Protein AF-A0A957RNR3-F1 (afdb_monomer)

Sequence (131 aa):
MFLQVQPEEAKQCLAAAAPLAALLPDHILGVGAFVRMHLAHQAGDHAAATRHADDALVAFGRAGFALGTVAVQREIARWTMRRGDSRAAAVRFHAIFEGWRRDQLYLSRDIIMSLVVAAENSYLQDAIEQA

Nearest PDB structures (foldseek):
  3gw4-assembly1_A  TM=7.278E-01  e=3.252E-02  Deinococcus radiodurans R1 = ATCC 13939 = DSM 20539
  4jhr-assembly1_B  TM=7.333E-01  e=5.474E-01  Mus musculus
  4jhr-assembly1_A  TM=6.792E-01  e=6.115E-01  Mus musculus
  4wne-assembly1_A  TM=7.027E-01  e=1.256E+00  Homo sapiens
  3sf4-assembly2_B  TM=6.142E-01  e=1.188E+00  Homo sapiens

pLDDT: mean 77.9, std 16.77, range [31.53, 97.88]

Structure (mmCIF, N/CA/C/O backbone):
data_AF-A0A957RNR3-F1
#
_entry.id   AF-A0A957RNR3-F1
#
loop_
_atom_site.group_PDB
_atom_site.id
_atom_site.type_symbol
_atom_site.label_atom_id
_atom_site.label_alt_id
_atom_site.label_comp_id
_atom_site.label_asym_id
_atom_site.label_entity_id
_atom_site.label_seq_id
_atom_site.pdbx_PDB_ins_code
_atom_site.Cartn_x
_atom_site.Cartn_y
_atom_site.Cartn_z
_atom_site.occupancy
_atom_site.B_iso_or_equiv
_atom_site.auth_seq_id
_atom_site.auth_comp_id
_atom_site.auth_asym_id
_atom_site.auth_atom_id
_atom_site.pdbx_PDB_model_num
ATOM 1 N N . MET A 1 1 ? -14.935 9.852 -5.238 1.00 31.53 1 MET A N 1
ATOM 2 C CA . MET A 1 1 ? -15.029 10.182 -3.806 1.00 31.53 1 MET A CA 1
ATOM 3 C C . MET A 1 1 ? -13.849 9.505 -3.121 1.00 31.53 1 MET A C 1
ATOM 5 O O . MET A 1 1 ? -13.848 8.289 -3.017 1.00 31.53 1 MET A O 1
ATOM 9 N N . PHE A 1 2 ? -12.761 10.233 -2.852 1.00 43.00 2 PHE A N 1
ATOM 10 C CA . PHE A 1 2 ? -11.614 9.666 -2.130 1.00 43.00 2 PHE A CA 1
ATOM 11 C C . PHE A 1 2 ? -11.916 9.805 -0.643 1.00 43.00 2 PHE A C 1
ATOM 13 O O . PHE A 1 2 ? -12.277 10.9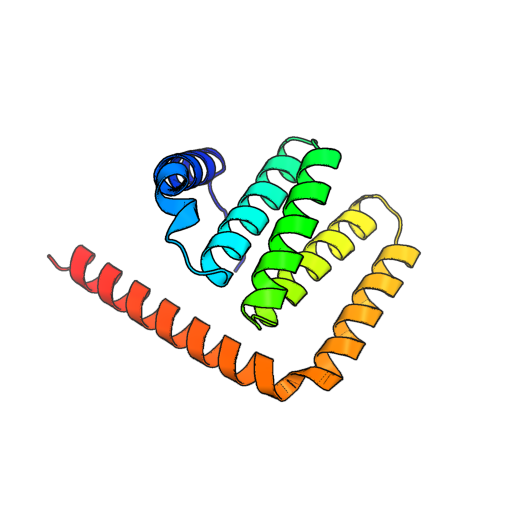00 -0.220 1.00 43.00 2 PHE A O 1
ATOM 20 N N . LEU A 1 3 ? -11.808 8.712 0.114 1.00 44.56 3 LEU A N 1
ATOM 21 C CA . LEU A 1 3 ? -11.877 8.737 1.572 1.00 44.56 3 LEU A CA 1
ATOM 22 C C . LEU A 1 3 ? -10.900 9.809 2.077 1.00 44.56 3 LEU A C 1
ATOM 24 O O . LEU A 1 3 ? -9.686 9.651 1.944 1.00 44.56 3 LEU A O 1
ATOM 28 N N . GLN A 1 4 ? -11.420 10.913 2.617 1.00 51.22 4 GLN A N 1
ATOM 29 C CA . GLN A 1 4 ? -10.636 11.766 3.503 1.00 51.22 4 GLN A CA 1
ATOM 30 C C . GLN A 1 4 ? -10.436 10.965 4.783 1.00 51.22 4 GLN A C 1
ATOM 32 O O . GLN A 1 4 ? -11.218 11.066 5.720 1.00 51.22 4 GLN A O 1
ATOM 37 N N . VAL A 1 5 ? -9.439 10.082 4.778 1.00 56.22 5 VAL A N 1
ATOM 38 C CA . VAL A 1 5 ? -9.091 9.331 5.976 1.00 56.22 5 VAL A CA 1
ATOM 39 C C . VAL A 1 5 ? -8.466 10.332 6.940 1.00 56.22 5 VAL A C 1
ATOM 41 O O . VAL A 1 5 ? -7.407 10.890 6.642 1.00 56.22 5 VAL A O 1
ATOM 44 N N . GLN A 1 6 ? -9.131 10.590 8.065 1.00 80.19 6 GLN A N 1
ATOM 45 C CA . GLN A 1 6 ? -8.568 11.416 9.127 1.00 80.19 6 GLN A CA 1
ATOM 46 C C . GLN A 1 6 ? -7.279 10.738 9.620 1.00 80.19 6 GLN A C 1
ATOM 48 O O . GLN A 1 6 ? -7.332 9.581 10.049 1.00 80.19 6 GLN A O 1
ATOM 53 N N . PRO A 1 7 ? -6.104 11.395 9.531 1.00 83.38 7 PRO A N 1
ATOM 54 C CA . PRO A 1 7 ? -4.828 10.725 9.770 1.00 83.38 7 PRO A CA 1
ATOM 55 C C . PRO A 1 7 ? -4.713 10.097 11.160 1.00 83.38 7 PRO A C 1
ATOM 57 O O . PRO A 1 7 ? -4.098 9.044 11.307 1.00 83.38 7 PRO A O 1
ATOM 60 N N . GLU A 1 8 ? -5.311 10.723 12.172 1.00 87.06 8 GLU A N 1
ATOM 61 C CA . GLU A 1 8 ? -5.287 10.220 13.547 1.00 87.06 8 GLU A CA 1
ATOM 62 C C . GLU A 1 8 ? -6.190 9.001 13.743 1.00 87.06 8 GLU A C 1
ATOM 64 O O . GLU A 1 8 ? -5.747 8.006 14.314 1.00 87.06 8 GLU A O 1
ATOM 69 N N . GLU A 1 9 ? -7.403 9.012 13.192 1.00 85.44 9 GLU A N 1
ATOM 70 C CA . GLU A 1 9 ? -8.296 7.846 13.222 1.00 85.44 9 GLU A CA 1
ATOM 71 C C . GLU A 1 9 ? -7.659 6.655 12.497 1.00 85.44 9 GLU A C 1
ATOM 73 O O . GLU A 1 9 ? -7.637 5.540 13.014 1.00 85.44 9 GLU A O 1
ATOM 78 N N . ALA A 1 10 ? -7.031 6.900 11.343 1.00 84.25 10 ALA A N 1
ATOM 79 C CA . ALA A 1 10 ? -6.304 5.875 10.599 1.00 84.25 10 ALA A CA 1
ATOM 80 C C . ALA A 1 10 ? -5.203 5.220 11.442 1.00 84.25 10 ALA A C 1
ATOM 82 O O . ALA A 1 10 ? -5.076 3.995 11.468 1.00 84.25 10 ALA A O 1
ATOM 83 N N . LYS A 1 11 ? -4.398 6.037 12.134 1.00 88.75 11 LYS A N 1
ATOM 84 C CA . LYS A 1 11 ? -3.327 5.557 13.015 1.00 88.75 11 LYS A CA 1
ATOM 85 C C . LYS A 1 11 ? -3.893 4.733 14.166 1.00 88.75 11 LYS A C 1
ATOM 87 O O . LYS A 1 11 ? -3.342 3.675 14.461 1.00 88.75 11 LYS A O 1
ATOM 92 N N . GLN A 1 12 ? -4.987 5.182 14.781 1.00 88.81 12 GLN A N 1
ATOM 93 C CA . GLN A 1 12 ? -5.647 4.465 15.872 1.00 88.81 12 GLN A CA 1
ATOM 94 C C . GLN A 1 12 ? -6.187 3.108 15.412 1.00 88.81 12 GLN A C 1
ATOM 96 O O . GLN A 1 12 ? -5.884 2.094 16.038 1.00 88.81 12 GLN A O 1
ATOM 101 N N . CYS A 1 13 ? -6.902 3.055 14.285 1.00 84.00 13 CYS A N 1
ATOM 102 C CA . CYS A 1 13 ? -7.398 1.801 13.717 1.00 84.00 13 CYS A CA 1
ATOM 103 C C . CYS A 1 13 ? -6.256 0.837 13.368 1.00 84.00 13 CYS A C 1
ATOM 105 O O . CYS A 1 13 ? -6.330 -0.351 13.676 1.00 84.00 13 CYS A O 1
ATOM 107 N N . LEU A 1 14 ? -5.171 1.338 12.768 1.00 89.62 14 LEU A N 1
ATOM 108 C CA . LEU A 1 14 ? -3.993 0.527 12.451 1.00 89.62 14 LEU A CA 1
ATOM 109 C C . LEU A 1 14 ? -3.293 -0.001 13.708 1.00 89.62 14 LEU A C 1
AT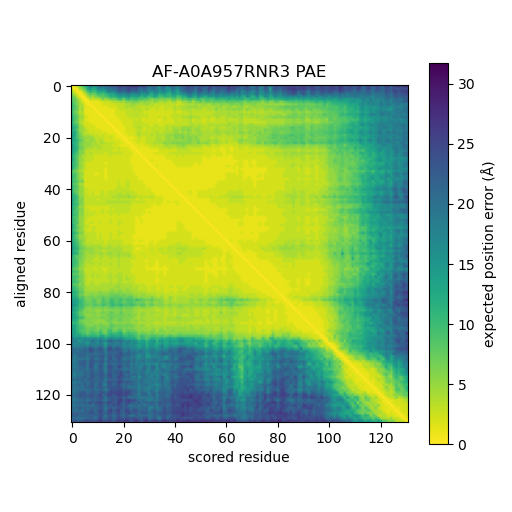OM 111 O O . LEU A 1 14 ? -2.858 -1.152 13.721 1.00 89.62 14 LEU A O 1
ATOM 115 N N . ALA A 1 15 ? -3.192 0.814 14.760 1.00 91.50 15 ALA A N 1
ATOM 116 C CA . ALA A 1 15 ? -2.626 0.399 16.040 1.00 91.50 15 ALA A CA 1
ATOM 117 C C . ALA A 1 15 ? -3.494 -0.674 16.714 1.00 91.50 15 ALA A C 1
ATOM 119 O O . ALA A 1 15 ? -2.965 -1.678 17.185 1.00 91.50 15 ALA A O 1
ATOM 120 N N . ALA A 1 16 ? -4.818 -0.506 16.691 1.00 88.81 16 ALA A N 1
ATOM 121 C CA . ALA A 1 16 ? -5.767 -1.480 17.225 1.00 88.81 16 ALA A CA 1
ATOM 122 C C . ALA A 1 16 ? -5.751 -2.809 16.447 1.00 88.81 16 ALA A C 1
ATOM 124 O O . ALA A 1 16 ? -5.905 -3.872 17.042 1.00 88.81 16 ALA A O 1
ATOM 125 N N . ALA A 1 17 ? -5.524 -2.767 15.131 1.00 85.38 17 ALA A N 1
ATOM 126 C CA . ALA A 1 17 ? -5.440 -3.956 14.285 1.00 85.38 17 ALA A CA 1
ATOM 127 C C . ALA A 1 17 ? -4.076 -4.669 14.349 1.00 85.38 17 ALA A C 1
ATOM 129 O O . ALA A 1 17 ? -3.980 -5.838 13.974 1.00 85.38 17 ALA A O 1
ATOM 130 N N . ALA A 1 18 ? -3.014 -4.003 14.819 1.00 89.88 18 ALA A N 1
ATOM 131 C CA . ALA A 1 18 ? -1.656 -4.551 14.821 1.00 89.88 18 ALA A CA 1
ATOM 132 C C . ALA A 1 18 ? -1.514 -5.910 15.545 1.00 89.88 18 ALA A C 1
ATOM 134 O O . ALA A 1 18 ? -0.871 -6.795 14.976 1.00 89.88 18 ALA A O 1
ATOM 135 N N . PRO A 1 19 ? -2.134 -6.146 16.722 1.00 92.94 19 PRO A N 1
ATOM 136 C CA . PRO A 1 19 ? -2.078 -7.448 17.394 1.00 92.94 19 PRO A CA 1
ATOM 137 C C . PRO A 1 19 ? -2.745 -8.575 16.598 1.00 92.94 19 PRO A C 1
ATOM 139 O O . PRO A 1 19 ? -2.399 -9.741 16.766 1.00 92.94 19 PRO A O 1
ATOM 142 N N . LEU A 1 20 ? -3.696 -8.234 15.726 1.00 90.19 20 LEU A N 1
ATOM 143 C CA . LEU A 1 20 ? -4.461 -9.189 14.929 1.00 90.19 20 LEU A CA 1
ATOM 144 C C . LEU A 1 20 ? -3.801 -9.493 13.582 1.00 90.19 20 LEU A C 1
ATOM 146 O O . LEU A 1 20 ? -4.279 -10.371 12.874 1.00 90.19 20 LEU A O 1
ATOM 150 N N . ALA A 1 21 ? -2.706 -8.816 13.219 1.00 86.44 21 ALA A N 1
ATOM 151 C CA . ALA A 1 21 ? -2.126 -8.876 11.876 1.00 86.44 21 ALA A CA 1
ATOM 152 C C . ALA A 1 21 ? -1.834 -10.306 11.385 1.00 86.44 21 ALA A C 1
ATOM 154 O O . ALA A 1 21 ? -2.067 -10.608 10.221 1.00 86.44 21 ALA A O 1
ATOM 155 N N . ALA A 1 22 ? -1.393 -11.208 12.264 1.00 88.81 22 ALA A N 1
ATOM 156 C CA . ALA A 1 22 ? -1.120 -12.602 11.898 1.00 88.81 22 ALA A CA 1
ATOM 157 C C . ALA A 1 22 ? -2.379 -13.411 11.522 1.00 88.81 22 ALA A C 1
ATOM 159 O O . ALA A 1 22 ? -2.267 -14.464 10.902 1.00 88.81 22 ALA A O 1
ATOM 160 N N . LEU A 1 23 ? -3.561 -12.936 11.918 1.00 89.56 23 LEU A N 1
ATOM 161 C CA . LEU A 1 23 ? -4.853 -13.579 11.678 1.00 89.56 23 LEU A CA 1
ATOM 162 C C . LEU A 1 23 ? -5.615 -12.942 10.511 1.00 89.56 23 LEU A C 1
ATOM 164 O O . LEU A 1 23 ? -6.643 -13.468 10.087 1.00 89.56 23 LEU A O 1
ATOM 168 N N . LEU A 1 24 ? -5.149 -11.795 10.012 1.00 86.38 24 LEU A N 1
ATOM 169 C CA . LEU A 1 24 ? -5.845 -11.058 8.968 1.00 86.38 24 LEU A CA 1
ATOM 170 C C . LEU A 1 24 ? -5.540 -11.647 7.584 1.00 86.38 24 LEU A C 1
ATOM 172 O O . LEU A 1 24 ? -4.386 -11.953 7.284 1.00 86.38 24 LEU A O 1
ATOM 176 N N . PRO A 1 25 ? -6.548 -11.748 6.700 1.00 90.75 25 PRO A N 1
ATOM 177 C CA . PRO A 1 25 ? -6.325 -12.099 5.305 1.00 90.75 25 PRO A CA 1
ATOM 178 C C . PRO A 1 25 ? -5.394 -11.108 4.590 1.00 90.75 25 PRO A C 1
ATOM 180 O O . PRO A 1 25 ? -5.424 -9.905 4.864 1.00 90.75 25 PRO A O 1
ATOM 183 N N . ASP A 1 26 ? -4.655 -11.589 3.586 1.00 90.31 26 ASP A N 1
ATOM 184 C CA . ASP A 1 26 ? -3.690 -10.786 2.818 1.00 90.31 26 ASP A CA 1
ATOM 185 C C . ASP A 1 26 ? -4.295 -9.507 2.208 1.00 90.31 26 ASP A C 1
ATOM 187 O O . ASP A 1 26 ? -3.645 -8.465 2.180 1.00 90.31 26 ASP A O 1
ATOM 191 N N . HIS A 1 27 ? -5.559 -9.525 1.770 1.00 84.19 27 HIS A N 1
ATOM 192 C CA . HIS A 1 27 ? -6.202 -8.317 1.239 1.00 84.19 27 HIS A CA 1
ATOM 193 C C . HIS A 1 27 ? -6.405 -7.239 2.319 1.00 84.19 27 HIS A C 1
ATOM 195 O O . HIS A 1 27 ? -6.219 -6.058 2.037 1.00 84.19 27 HIS A O 1
ATOM 201 N N . ILE A 1 28 ? -6.713 -7.620 3.565 1.00 87.62 28 ILE A N 1
ATOM 202 C CA . ILE A 1 28 ? -6.838 -6.676 4.687 1.00 87.62 28 ILE A CA 1
ATOM 203 C C . ILE A 1 28 ? -5.461 -6.146 5.093 1.00 87.62 28 ILE A C 1
ATOM 205 O O . ILE A 1 28 ? -5.299 -4.943 5.308 1.00 87.62 28 ILE A O 1
ATOM 209 N N . LEU A 1 29 ? -4.446 -7.016 5.133 1.00 90.56 29 LEU A N 1
ATOM 210 C CA . LEU A 1 29 ? -3.059 -6.602 5.366 1.00 90.56 29 LEU A CA 1
ATOM 211 C C . LEU A 1 29 ? -2.583 -5.603 4.306 1.00 90.56 29 LEU A C 1
ATOM 213 O O . LEU A 1 29 ? -1.982 -4.582 4.649 1.00 90.56 29 LEU A O 1
ATOM 217 N N . GLY A 1 30 ? -2.923 -5.850 3.039 1.00 92.88 30 GLY A N 1
ATOM 218 C CA . GLY A 1 30 ? -2.637 -4.948 1.929 1.00 92.88 30 GLY A CA 1
ATOM 219 C C . GLY A 1 30 ? -3.330 -3.594 2.069 1.00 92.88 30 GLY A C 1
ATOM 220 O O . GLY A 1 30 ? -2.689 -2.563 1.869 1.00 92.88 30 GLY A O 1
ATOM 221 N N . VAL A 1 31 ? -4.600 -3.558 2.496 1.00 91.06 31 VAL A N 1
ATOM 222 C CA . VAL A 1 31 ? -5.301 -2.295 2.798 1.00 91.06 31 VAL A CA 1
ATOM 223 C C . VAL A 1 31 ? -4.591 -1.538 3.922 1.00 91.06 31 VAL A C 1
ATOM 225 O O . VAL A 1 31 ? -4.334 -0.342 3.788 1.00 91.06 31 VAL A O 1
ATOM 228 N N . GLY A 1 32 ? -4.201 -2.218 5.002 1.00 92.25 32 GLY A N 1
ATOM 229 C CA . GLY A 1 32 ? -3.470 -1.589 6.103 1.00 92.25 32 GLY A CA 1
ATOM 230 C C . GLY A 1 32 ? -2.114 -1.014 5.674 1.00 92.25 32 GLY A C 1
ATOM 231 O O . GLY A 1 32 ? -1.735 0.082 6.095 1.00 92.25 32 GLY A O 1
ATOM 232 N N . ALA A 1 33 ? -1.383 -1.719 4.810 1.00 95.38 33 ALA A N 1
ATOM 233 C CA . ALA A 1 33 ? -0.144 -1.224 4.214 1.00 95.38 33 ALA A CA 1
ATOM 234 C C . ALA A 1 33 ? -0.393 -0.025 3.280 1.00 95.38 33 ALA A C 1
ATOM 236 O O . ALA A 1 33 ? 0.309 0.979 3.377 1.00 95.38 33 ALA A O 1
ATOM 237 N N . PHE A 1 34 ? -1.449 -0.054 2.462 1.00 94.12 34 PHE A N 1
ATOM 238 C CA . PHE A 1 34 ? -1.844 1.066 1.602 1.00 94.12 34 PHE A CA 1
ATOM 239 C C . PHE A 1 34 ? -2.206 2.332 2.401 1.00 94.12 34 PHE A C 1
ATOM 241 O O . PHE A 1 34 ? -1.813 3.441 2.030 1.00 94.12 34 PHE A O 1
ATOM 248 N N . VAL A 1 35 ? -2.892 2.190 3.540 1.00 92.94 35 VAL A N 1
ATOM 249 C CA . VAL A 1 35 ? -3.175 3.320 4.441 1.00 92.94 35 VAL A CA 1
ATOM 250 C C . VAL A 1 35 ? -1.882 3.860 5.060 1.00 92.94 35 VAL A C 1
ATOM 252 O O . VAL A 1 35 ? -1.650 5.070 5.028 1.00 92.94 35 VAL A O 1
ATOM 255 N N . ARG A 1 36 ? -0.989 2.988 5.555 1.00 94.69 36 ARG A N 1
ATOM 256 C CA . ARG A 1 36 ? 0.331 3.398 6.078 1.00 94.69 36 ARG A CA 1
ATOM 257 C C . ARG A 1 36 ? 1.178 4.116 5.032 1.00 94.69 36 ARG A C 1
ATOM 259 O O . ARG A 1 36 ? 1.810 5.121 5.347 1.00 94.69 36 ARG A O 1
ATOM 266 N N . MET A 1 37 ? 1.139 3.650 3.787 1.00 95.19 37 MET A N 1
ATOM 267 C CA . MET A 1 37 ? 1.767 4.302 2.641 1.00 95.19 37 MET A CA 1
ATOM 268 C C . MET A 1 37 ? 1.275 5.752 2.494 1.00 95.19 37 MET A C 1
ATOM 270 O O . MET A 1 37 ? 2.091 6.662 2.333 1.00 95.19 37 MET A O 1
ATOM 274 N N . HIS A 1 38 ? -0.038 5.989 2.572 1.00 91.25 38 HIS A N 1
ATOM 275 C CA . HIS A 1 38 ? -0.599 7.335 2.440 1.00 91.25 38 HIS A CA 1
ATOM 276 C C . HIS A 1 38 ? -0.227 8.244 3.619 1.00 91.25 38 HIS A C 1
ATOM 278 O O . HIS A 1 38 ? 0.192 9.379 3.399 1.00 91.25 38 HIS A O 1
ATOM 284 N N . LEU A 1 39 ? -0.309 7.735 4.853 1.00 92.00 39 LEU A N 1
ATOM 285 C CA . LEU A 1 39 ? 0.075 8.474 6.062 1.00 92.00 39 LEU A CA 1
ATOM 286 C C . LEU A 1 39 ? 1.553 8.881 6.035 1.00 92.00 39 LEU A C 1
ATOM 288 O O . LEU A 1 39 ? 1.882 10.035 6.300 1.00 92.00 39 LEU A O 1
ATOM 292 N N . ALA A 1 40 ? 2.440 7.956 5.660 1.00 94.19 40 ALA A N 1
ATOM 293 C CA . ALA A 1 40 ? 3.866 8.234 5.523 1.00 94.19 40 ALA A CA 1
ATOM 294 C C . ALA A 1 40 ? 4.134 9.300 4.451 1.00 94.19 40 ALA A C 1
ATOM 296 O O . ALA A 1 40 ? 4.911 10.227 4.670 1.00 94.19 40 ALA A O 1
ATOM 297 N N . HIS A 1 41 ? 3.442 9.221 3.310 1.00 91.19 41 HIS A N 1
ATOM 298 C CA . HIS A 1 41 ? 3.567 10.225 2.257 1.00 91.19 41 HIS A CA 1
ATOM 299 C C . HIS A 1 41 ? 3.088 11.611 2.705 1.00 91.19 41 HIS A C 1
ATOM 301 O O . HIS A 1 41 ? 3.767 12.597 2.423 1.00 91.19 41 HIS A O 1
ATOM 307 N N . GLN A 1 42 ? 1.957 11.692 3.413 1.00 89.81 42 GLN A N 1
ATOM 308 C CA . GLN A 1 42 ? 1.442 12.943 3.983 1.00 89.81 42 GLN A CA 1
ATOM 309 C C . GLN A 1 42 ? 2.401 13.546 5.016 1.00 89.81 42 GLN A C 1
ATOM 311 O O . GLN A 1 42 ? 2.558 14.762 5.062 1.00 89.81 42 GLN A O 1
ATOM 316 N N . ALA A 1 43 ? 3.079 12.704 5.797 1.00 91.06 43 ALA A N 1
ATOM 317 C CA . ALA A 1 43 ? 4.114 13.123 6.739 1.00 91.06 43 ALA A CA 1
ATOM 318 C C . ALA A 1 43 ? 5.444 13.519 6.063 1.00 91.06 43 ALA A C 1
ATOM 320 O O . ALA A 1 43 ? 6.373 13.943 6.745 1.00 91.06 43 ALA A O 1
ATOM 321 N N . GLY A 1 44 ? 5.567 13.367 4.739 1.00 92.56 44 GLY A N 1
ATOM 322 C CA . GLY A 1 44 ? 6.801 13.635 3.996 1.00 92.56 44 GLY A CA 1
ATOM 323 C C . GLY A 1 44 ? 7.845 12.512 4.059 1.00 92.56 44 GLY A C 1
ATOM 324 O O . GLY A 1 44 ? 8.882 12.616 3.405 1.00 92.56 44 GLY A O 1
ATOM 325 N N . ASP A 1 45 ? 7.576 11.406 4.762 1.00 95.62 45 ASP A N 1
ATOM 326 C CA . ASP A 1 45 ? 8.467 10.242 4.806 1.00 95.62 45 ASP A CA 1
ATOM 327 C C . ASP A 1 45 ? 8.288 9.373 3.553 1.00 95.62 45 ASP A C 1
ATOM 329 O O . ASP A 1 45 ? 7.528 8.403 3.484 1.00 95.62 45 ASP A O 1
ATOM 333 N N . HIS A 1 46 ? 9.018 9.752 2.512 1.00 91.44 46 HIS A N 1
ATOM 334 C CA . HIS A 1 46 ? 8.993 9.078 1.222 1.00 91.44 46 HIS A CA 1
ATOM 335 C C . HIS A 1 46 ? 9.602 7.672 1.243 1.00 91.44 46 HIS A C 1
ATOM 337 O O . HIS A 1 46 ? 9.204 6.829 0.433 1.00 91.44 46 HIS A O 1
ATOM 343 N N . ALA A 1 47 ? 10.538 7.404 2.156 1.00 95.56 47 ALA A N 1
ATOM 344 C CA . ALA A 1 47 ? 11.145 6.088 2.296 1.00 95.56 47 ALA A CA 1
ATOM 345 C C . ALA A 1 47 ? 10.149 5.110 2.929 1.00 95.56 47 ALA A C 1
ATOM 347 O O . ALA A 1 47 ? 9.946 4.017 2.401 1.00 95.56 47 ALA A O 1
ATOM 348 N N . ALA A 1 48 ? 9.467 5.520 4.004 1.00 95.94 48 ALA A N 1
ATOM 349 C CA . ALA A 1 48 ? 8.396 4.728 4.601 1.00 95.94 48 ALA A CA 1
ATOM 350 C C . ALA A 1 48 ? 7.222 4.534 3.640 1.00 95.94 48 ALA A C 1
ATOM 352 O O . ALA A 1 48 ? 6.734 3.415 3.507 1.00 95.94 48 ALA A O 1
ATOM 353 N N . ALA A 1 49 ? 6.819 5.580 2.913 1.00 95.38 49 ALA A N 1
ATOM 354 C CA . ALA A 1 49 ? 5.756 5.466 1.919 1.00 95.38 49 ALA A CA 1
ATOM 355 C C . ALA A 1 49 ? 6.081 4.414 0.847 1.00 95.38 49 ALA A C 1
ATOM 357 O O . ALA A 1 49 ? 5.207 3.639 0.474 1.00 95.38 49 ALA A O 1
ATOM 358 N N . THR A 1 50 ? 7.337 4.353 0.392 1.00 95.12 50 THR A N 1
ATOM 359 C CA . THR A 1 50 ? 7.782 3.357 -0.596 1.00 95.12 50 THR A CA 1
ATOM 360 C C . THR A 1 50 ? 7.756 1.944 -0.018 1.00 95.12 50 THR A C 1
ATOM 362 O O . THR A 1 50 ? 7.158 1.065 -0.626 1.00 95.12 50 THR A O 1
ATOM 365 N N . ARG A 1 51 ? 8.300 1.732 1.190 1.00 97.88 51 ARG A N 1
ATOM 366 C CA . ARG A 1 51 ? 8.256 0.414 1.853 1.00 97.88 51 ARG A CA 1
ATOM 367 C C . ARG A 1 51 ? 6.826 -0.095 2.017 1.00 97.88 51 ARG A C 1
ATOM 369 O O . ARG A 1 51 ? 6.525 -1.225 1.664 1.00 97.88 51 ARG A O 1
ATOM 376 N N . HIS A 1 52 ? 5.927 0.762 2.494 1.00 97.50 52 HIS A N 1
ATOM 377 C CA . HIS A 1 52 ? 4.526 0.394 2.677 1.00 97.50 52 HIS A CA 1
ATOM 378 C C . HIS A 1 52 ? 3.784 0.167 1.356 1.00 97.50 52 HIS A C 1
ATOM 380 O O . HIS A 1 52 ? 2.845 -0.624 1.315 1.00 97.50 52 HIS A O 1
ATOM 386 N N . ALA A 1 53 ? 4.197 0.834 0.276 1.00 96.38 53 ALA A N 1
ATOM 387 C CA . ALA A 1 53 ? 3.685 0.542 -1.054 1.00 96.38 53 ALA A CA 1
ATOM 388 C C . ALA A 1 53 ? 4.101 -0.865 -1.510 1.00 96.38 53 ALA A C 1
ATOM 390 O O . ALA A 1 53 ? 3.256 -1.614 -1.998 1.00 96.38 53 ALA A O 1
ATOM 391 N N . ASP A 1 54 ? 5.364 -1.243 -1.302 1.00 97.69 54 ASP A N 1
ATOM 392 C CA . ASP A 1 54 ? 5.864 -2.582 -1.626 1.00 97.69 54 ASP A CA 1
ATOM 393 C C . ASP A 1 54 ? 5.155 -3.661 -0.791 1.00 97.69 54 ASP A C 1
ATOM 395 O O . ASP A 1 54 ? 4.677 -4.652 -1.347 1.00 97.69 54 ASP A O 1
ATOM 399 N N . ASP A 1 55 ? 4.984 -3.431 0.516 1.00 97.00 55 ASP A N 1
ATOM 400 C CA . ASP A 1 55 ? 4.225 -4.318 1.409 1.00 97.00 55 ASP A CA 1
ATOM 401 C C . ASP A 1 55 ? 2.784 -4.527 0.904 1.00 97.00 55 ASP A C 1
ATOM 403 O O . ASP A 1 55 ? 2.286 -5.656 0.856 1.00 97.00 55 ASP A O 1
ATOM 407 N N . ALA A 1 56 ? 2.116 -3.444 0.488 1.00 96.06 56 ALA A N 1
ATOM 408 C CA . ALA A 1 56 ? 0.756 -3.499 -0.041 1.00 96.06 56 ALA A CA 1
ATOM 409 C C . ALA A 1 56 ? 0.685 -4.295 -1.351 1.00 96.06 56 ALA A C 1
ATOM 411 O O . ALA A 1 56 ? -0.206 -5.126 -1.514 1.00 96.06 56 ALA A O 1
ATOM 412 N N . LEU A 1 57 ? 1.632 -4.080 -2.270 1.00 94.81 57 LEU A N 1
ATOM 413 C CA . LEU A 1 57 ? 1.701 -4.807 -3.541 1.00 94.81 57 LEU A CA 1
ATOM 414 C C . LEU A 1 57 ? 1.923 -6.305 -3.329 1.00 94.81 57 LEU A C 1
ATOM 416 O O . LEU A 1 57 ? 1.272 -7.113 -3.989 1.00 94.81 57 LEU A O 1
ATOM 420 N N . VAL A 1 58 ? 2.805 -6.685 -2.400 1.00 95.81 58 VAL A N 1
ATOM 421 C CA . VAL A 1 58 ? 3.045 -8.094 -2.060 1.00 95.81 58 VAL A CA 1
ATOM 422 C C . VAL A 1 58 ? 1.775 -8.735 -1.506 1.00 95.81 58 VAL A C 1
ATOM 424 O O . VAL A 1 58 ? 1.380 -9.806 -1.968 1.00 95.81 58 VAL A O 1
ATOM 427 N N . ALA A 1 59 ? 1.116 -8.080 -0.550 1.00 94.75 59 ALA A N 1
ATOM 428 C CA . ALA A 1 59 ? -0.095 -8.600 0.072 1.00 94.75 59 ALA A CA 1
ATOM 429 C C . ALA A 1 59 ? -1.253 -8.719 -0.939 1.00 94.75 59 ALA A C 1
ATOM 431 O O . ALA A 1 59 ? -1.873 -9.775 -1.063 1.00 94.75 59 ALA A O 1
ATOM 432 N N . PHE A 1 60 ? -1.496 -7.686 -1.750 1.00 91.50 60 PHE A N 1
ATOM 433 C CA . PHE A 1 60 ? -2.516 -7.735 -2.801 1.00 91.50 60 PHE A CA 1
ATOM 434 C C . PHE A 1 60 ? -2.206 -8.766 -3.887 1.00 91.50 60 PHE A C 1
ATOM 436 O O . PHE A 1 60 ? -3.122 -9.443 -4.353 1.00 91.50 60 PHE A O 1
ATOM 443 N N . GLY A 1 61 ? -0.932 -8.943 -4.244 1.00 90.25 61 GLY A N 1
ATOM 444 C CA . GLY A 1 61 ? -0.494 -9.990 -5.162 1.00 90.25 61 GLY A CA 1
ATOM 445 C C . GLY A 1 61 ? -0.811 -11.393 -4.641 1.00 90.25 61 GLY A C 1
ATOM 446 O O . GLY A 1 61 ? -1.378 -12.199 -5.376 1.00 90.25 61 GLY A O 1
ATOM 447 N N . ARG A 1 62 ? -0.527 -11.673 -3.361 1.00 91.62 62 ARG A N 1
ATOM 448 C CA . ARG A 1 62 ? -0.869 -12.958 -2.719 1.00 91.62 62 ARG A CA 1
ATOM 449 C C . ARG A 1 62 ? -2.375 -13.193 -2.641 1.00 91.62 62 ARG A C 1
ATOM 451 O O . ARG A 1 62 ? -2.833 -14.306 -2.878 1.00 91.62 62 ARG A O 1
ATOM 458 N N . ALA A 1 63 ? -3.142 -12.139 -2.370 1.00 87.75 63 ALA A N 1
ATOM 459 C CA . ALA A 1 63 ? -4.599 -12.201 -2.321 1.00 87.75 63 ALA A CA 1
ATOM 460 C C . ALA A 1 63 ? -5.267 -12.305 -3.706 1.00 87.75 63 ALA A C 1
ATOM 462 O O . ALA A 1 63 ? -6.473 -12.541 -3.780 1.00 87.75 63 ALA A O 1
ATOM 463 N N . GLY A 1 64 ? -4.524 -12.080 -4.798 1.00 86.94 64 GLY A N 1
ATOM 464 C CA . GLY A 1 64 ? -5.098 -11.922 -6.135 1.00 86.94 64 GLY A CA 1
ATOM 465 C C . GLY A 1 64 ? -6.024 -10.705 -6.252 1.00 86.94 64 GLY A C 1
ATOM 466 O O . GLY A 1 64 ? -6.956 -10.730 -7.051 1.00 86.94 64 GLY A O 1
ATOM 467 N N . PHE A 1 65 ? -5.800 -9.663 -5.441 1.00 83.56 65 PHE A N 1
ATOM 468 C CA . PHE A 1 65 ? -6.640 -8.465 -5.382 1.00 83.56 65 PHE A CA 1
ATOM 469 C C . PHE A 1 65 ? -6.124 -7.395 -6.352 1.00 83.56 65 PHE A C 1
ATOM 471 O O . PHE A 1 65 ? -5.327 -6.517 -6.001 1.00 83.56 65 PHE A O 1
ATOM 478 N N . ALA A 1 66 ? -6.564 -7.489 -7.606 1.00 82.62 66 ALA A N 1
ATOM 479 C CA . ALA A 1 66 ? -6.079 -6.660 -8.704 1.00 82.62 66 ALA A CA 1
ATOM 480 C C . ALA A 1 66 ? -6.413 -5.175 -8.496 1.00 82.62 66 ALA A C 1
ATOM 482 O O . ALA A 1 66 ? -5.576 -4.310 -8.772 1.00 82.62 66 ALA A O 1
ATOM 483 N N . LEU A 1 67 ? -7.598 -4.866 -7.949 1.00 81.31 67 LEU A N 1
ATOM 484 C CA . LEU A 1 67 ? -7.973 -3.481 -7.638 1.00 81.31 67 LEU A CA 1
ATOM 485 C C . LEU A 1 67 ? -7.003 -2.820 -6.650 1.00 81.31 67 LEU A C 1
ATOM 487 O O . LEU A 1 67 ? -6.607 -1.672 -6.866 1.00 81.31 67 LEU A O 1
ATOM 491 N N . GLY A 1 68 ? -6.593 -3.536 -5.600 1.00 84.75 68 GLY A N 1
ATOM 492 C CA . GLY A 1 68 ? -5.638 -3.029 -4.613 1.00 84.75 68 GLY A CA 1
ATOM 493 C C . GLY A 1 68 ? -4.280 -2.707 -5.238 1.00 84.75 68 GLY A C 1
ATOM 494 O O . GLY A 1 68 ? -3.742 -1.613 -5.047 1.00 84.75 68 GLY A O 1
ATOM 495 N N . THR A 1 69 ? -3.761 -3.615 -6.066 1.00 88.25 69 THR A N 1
ATOM 496 C CA . THR A 1 69 ? -2.502 -3.423 -6.803 1.00 88.25 69 THR A CA 1
ATOM 497 C C . THR A 1 69 ? -2.555 -2.189 -7.707 1.00 88.25 69 THR A C 1
ATOM 499 O O . THR A 1 69 ? -1.650 -1.349 -7.680 1.00 88.25 69 THR A O 1
ATOM 502 N N . VAL A 1 70 ? -3.639 -2.030 -8.473 1.00 86.25 70 VAL A N 1
ATOM 503 C CA . VAL A 1 70 ? -3.847 -0.859 -9.338 1.00 86.25 70 VAL A CA 1
ATOM 504 C C . VAL A 1 70 ? -3.935 0.429 -8.515 1.00 86.25 70 VAL A C 1
ATOM 506 O O . VAL A 1 70 ? -3.366 1.447 -8.917 1.00 86.25 70 VAL A O 1
ATOM 509 N N . ALA A 1 71 ? -4.602 0.403 -7.358 1.00 87.38 71 ALA A N 1
ATOM 510 C CA . ALA A 1 71 ? -4.711 1.562 -6.477 1.00 87.38 71 ALA A CA 1
ATOM 511 C C . ALA A 1 71 ? -3.337 2.035 -5.974 1.00 87.38 71 ALA A C 1
ATOM 513 O O . ALA A 1 71 ? -3.038 3.228 -6.067 1.00 87.38 71 ALA A O 1
ATOM 514 N N . VAL A 1 72 ? -2.475 1.114 -5.526 1.00 91.12 72 VAL A N 1
ATOM 515 C CA . VAL A 1 72 ? -1.102 1.432 -5.092 1.00 91.12 72 VAL A CA 1
ATOM 516 C C . VAL A 1 72 ? -0.304 2.064 -6.236 1.00 91.12 72 VAL A C 1
ATOM 518 O O . VAL A 1 72 ? 0.226 3.168 -6.097 1.00 91.12 72 VAL A O 1
ATOM 521 N N . GLN A 1 73 ? -0.262 1.407 -7.400 1.00 90.06 73 GLN A N 1
ATOM 522 C CA . GLN A 1 73 ? 0.511 1.880 -8.554 1.00 90.06 73 GLN A CA 1
ATOM 523 C C . GLN A 1 73 ? 0.040 3.255 -9.045 1.00 90.06 73 GLN A C 1
ATOM 525 O O . GLN A 1 73 ? 0.854 4.119 -9.391 1.00 90.06 73 GLN A O 1
ATOM 530 N N . ARG A 1 74 ? -1.277 3.493 -9.030 1.00 87.31 74 ARG A N 1
ATOM 531 C CA . ARG A 1 74 ? -1.870 4.781 -9.402 1.00 87.31 74 ARG 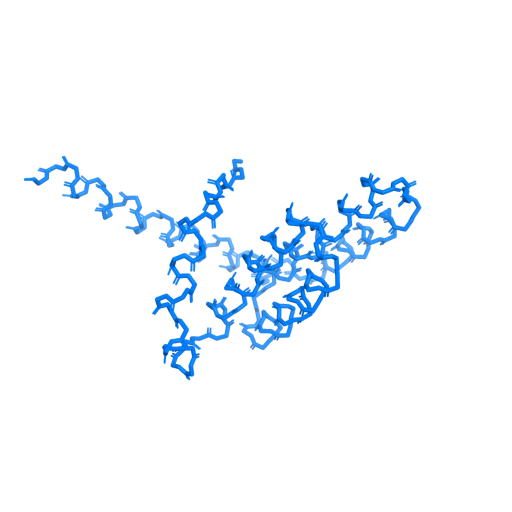A CA 1
ATOM 532 C C . ARG A 1 74 ? -1.411 5.904 -8.478 1.00 87.31 74 ARG A C 1
ATOM 534 O O . ARG A 1 74 ? -1.103 6.992 -8.967 1.00 87.31 74 ARG A O 1
ATOM 541 N N . GLU A 1 75 ? -1.367 5.673 -7.169 1.00 88.38 75 GL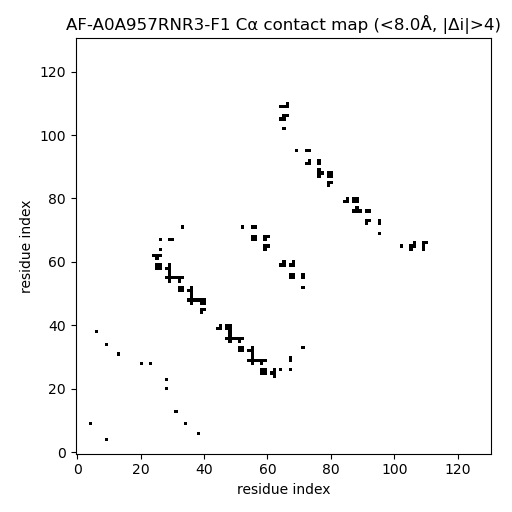U A N 1
ATOM 542 C CA . GLU A 1 75 ? -0.903 6.687 -6.219 1.00 88.38 75 GLU A CA 1
ATOM 543 C C . GLU A 1 75 ? 0.584 7.001 -6.409 1.00 88.38 75 GLU A C 1
ATOM 545 O O . GLU A 1 75 ? 0.945 8.175 -6.501 1.00 88.38 75 GLU A O 1
ATOM 550 N N . ILE A 1 76 ? 1.433 5.990 -6.623 1.00 90.69 76 ILE A N 1
ATOM 551 C CA . ILE A 1 76 ? 2.857 6.204 -6.934 1.00 90.69 76 ILE A CA 1
ATOM 552 C C . ILE A 1 76 ? 3.029 7.048 -8.209 1.00 90.69 76 ILE A C 1
ATOM 554 O O . ILE A 1 76 ? 3.828 7.993 -8.238 1.00 90.69 76 ILE A O 1
ATOM 558 N N . ALA A 1 77 ? 2.275 6.740 -9.268 1.00 84.44 77 ALA A N 1
ATOM 559 C CA . ALA A 1 77 ? 2.298 7.504 -10.514 1.00 84.44 77 ALA A CA 1
ATOM 560 C C . ALA A 1 77 ? 1.865 8.963 -10.292 1.00 84.44 77 ALA A C 1
ATOM 562 O O . ALA A 1 77 ? 2.529 9.889 -10.765 1.00 84.44 77 ALA A O 1
ATOM 563 N N . ARG A 1 78 ? 0.812 9.190 -9.495 1.00 83.69 78 ARG A N 1
ATOM 564 C CA . ARG A 1 78 ? 0.381 10.543 -9.116 1.00 83.69 78 ARG A CA 1
ATOM 565 C C . ARG A 1 78 ? 1.434 11.298 -8.323 1.00 83.69 78 ARG A C 1
ATOM 567 O O . ARG A 1 78 ? 1.631 12.485 -8.563 1.00 83.69 78 ARG A O 1
ATOM 574 N N . TRP A 1 79 ? 2.113 10.652 -7.386 1.00 86.56 79 TRP A N 1
ATOM 575 C CA . TRP A 1 79 ? 3.161 11.303 -6.599 1.00 86.56 79 TRP A CA 1
ATOM 576 C C . TRP A 1 79 ? 4.361 11.677 -7.458 1.00 86.56 79 TRP A C 1
ATOM 578 O O . TRP A 1 79 ? 4.900 12.769 -7.308 1.00 86.56 79 TRP A O 1
ATOM 588 N N . THR A 1 80 ? 4.725 10.807 -8.399 1.00 83.12 80 THR A N 1
ATOM 589 C CA . THR A 1 80 ? 5.786 11.059 -9.383 1.00 83.12 80 THR A CA 1
ATOM 590 C C . THR A 1 80 ? 5.440 12.279 -10.242 1.00 83.12 80 THR A C 1
ATOM 592 O O . THR A 1 80 ? 6.258 13.183 -10.390 1.00 83.12 80 THR A O 1
ATOM 595 N N . MET A 1 81 ? 4.186 12.373 -10.698 1.00 78.94 81 MET A N 1
ATOM 596 C CA . MET A 1 81 ? 3.681 13.542 -11.421 1.00 78.94 81 MET A CA 1
ATOM 597 C C . MET A 1 81 ? 3.726 14.818 -10.566 1.00 78.94 81 MET A C 1
ATOM 599 O O . MET A 1 81 ? 4.188 15.852 -11.035 1.00 78.94 81 MET A O 1
ATOM 603 N N . ARG A 1 82 ? 3.305 14.753 -9.292 1.00 80.75 82 ARG A N 1
ATOM 604 C CA . ARG A 1 82 ? 3.348 15.901 -8.362 1.00 80.75 82 ARG A CA 1
ATOM 605 C C . ARG A 1 82 ? 4.767 16.394 -8.068 1.00 80.75 82 ARG A C 1
ATOM 607 O O . ARG A 1 82 ? 4.933 17.564 -7.749 1.00 80.75 82 ARG A O 1
ATOM 614 N N . ARG A 1 83 ? 5.780 15.531 -8.192 1.00 83.94 83 ARG A N 1
ATOM 615 C CA . ARG A 1 83 ? 7.201 15.903 -8.082 1.00 83.94 83 ARG A CA 1
ATOM 616 C C . ARG A 1 83 ? 7.778 16.522 -9.362 1.00 83.94 83 ARG A C 1
ATOM 618 O O . ARG A 1 83 ? 8.949 16.878 -9.371 1.00 83.94 83 ARG A O 1
ATOM 625 N N . GLY A 1 84 ? 6.980 16.650 -10.423 1.00 83.06 84 GLY A N 1
ATOM 626 C CA . GLY A 1 84 ? 7.382 17.265 -11.690 1.00 83.06 84 GLY A CA 1
ATOM 627 C C . GLY A 1 84 ? 7.936 16.293 -12.733 1.00 83.06 84 GLY A C 1
ATOM 628 O O . GLY A 1 84 ? 8.263 16.724 -13.836 1.00 83.06 84 GLY A O 1
ATOM 629 N N . ASP A 1 85 ? 8.004 14.988 -12.446 1.00 83.19 85 ASP A N 1
ATOM 630 C CA . ASP A 1 85 ? 8.459 13.988 -13.419 1.00 83.19 85 ASP A CA 1
ATOM 631 C C . ASP A 1 85 ? 7.278 13.401 -14.206 1.00 83.19 85 ASP A C 1
ATOM 633 O O . ASP A 1 85 ? 6.819 12.270 -14.004 1.00 83.19 85 ASP A O 1
ATOM 637 N N . SER A 1 86 ? 6.760 14.211 -15.126 1.00 78.50 86 SER A N 1
ATOM 638 C CA . SER A 1 86 ? 5.630 13.840 -15.982 1.00 78.50 86 SER A CA 1
ATOM 639 C C . SER A 1 86 ? 5.944 12.654 -16.899 1.00 78.50 86 SER A C 1
ATOM 641 O O . SER A 1 86 ? 5.047 11.871 -17.210 1.00 78.50 86 SER A O 1
ATOM 643 N N . ARG A 1 87 ? 7.208 12.479 -17.317 1.00 80.56 87 ARG A N 1
ATOM 644 C CA . ARG A 1 87 ? 7.613 11.372 -18.195 1.00 80.56 87 ARG A CA 1
ATOM 645 C C . ARG A 1 87 ? 7.564 10.045 -17.447 1.00 80.56 87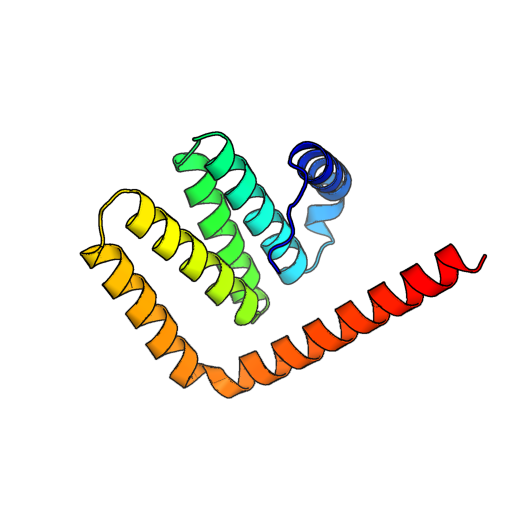 ARG A C 1
ATOM 647 O O . ARG A 1 87 ? 6.957 9.097 -17.944 1.00 80.56 87 ARG A O 1
ATOM 654 N N . ALA A 1 88 ? 8.155 9.971 -16.257 1.00 76.62 88 ALA A N 1
ATOM 655 C CA . ALA A 1 88 ? 8.099 8.757 -15.452 1.00 76.62 88 ALA A CA 1
ATOM 656 C C . ALA A 1 88 ? 6.667 8.449 -14.991 1.00 76.62 88 ALA A C 1
ATOM 658 O O . ALA A 1 88 ? 6.260 7.286 -14.989 1.00 76.62 88 ALA A O 1
ATOM 659 N N . ALA A 1 89 ? 5.869 9.470 -14.665 1.00 71.38 89 ALA A N 1
ATOM 660 C CA . ALA A 1 89 ? 4.454 9.285 -14.355 1.00 71.38 89 ALA A CA 1
ATOM 661 C C . ALA A 1 89 ? 3.672 8.694 -15.539 1.00 71.38 89 ALA A C 1
ATOM 663 O O . ALA A 1 89 ? 2.902 7.753 -15.348 1.00 71.38 89 ALA A O 1
ATOM 664 N N . ALA A 1 90 ? 3.900 9.188 -16.760 1.00 72.31 90 ALA A N 1
ATOM 665 C CA . ALA A 1 90 ? 3.257 8.669 -17.965 1.00 72.31 90 ALA A CA 1
ATOM 666 C C . ALA A 1 90 ? 3.610 7.196 -18.224 1.00 72.31 90 ALA A C 1
ATOM 668 O O . ALA A 1 90 ? 2.716 6.401 -18.501 1.00 72.31 90 ALA A O 1
ATOM 669 N N . VAL A 1 91 ? 4.882 6.809 -18.059 1.00 76.44 91 VAL A N 1
ATOM 670 C CA . VAL A 1 91 ? 5.315 5.403 -18.168 1.00 76.44 91 VAL A CA 1
ATOM 671 C C . VAL A 1 91 ? 4.585 4.525 -17.149 1.00 76.44 91 VAL A C 1
ATOM 673 O O . VAL A 1 91 ? 4.062 3.470 -17.506 1.00 76.44 91 VAL A O 1
ATOM 676 N N . ARG A 1 92 ? 4.486 4.978 -15.892 1.00 78.75 92 ARG A N 1
ATOM 677 C CA . ARG A 1 92 ? 3.769 4.249 -14.834 1.00 78.75 92 ARG A CA 1
ATOM 678 C C . ARG A 1 92 ? 2.282 4.102 -15.147 1.00 78.75 92 ARG A C 1
ATOM 680 O O . ARG A 1 92 ? 1.749 3.004 -15.032 1.00 78.75 92 ARG A O 1
ATOM 687 N N . PHE A 1 93 ? 1.615 5.172 -15.580 1.00 76.12 93 PHE A N 1
ATOM 688 C CA . PHE A 1 93 ? 0.212 5.088 -15.990 1.00 76.12 93 PHE A CA 1
ATOM 689 C C . PHE A 1 93 ? 0.020 4.150 -17.180 1.00 76.12 93 PHE A C 1
ATOM 691 O O . PHE A 1 93 ? -0.914 3.354 -17.171 1.00 76.12 93 PHE A O 1
ATOM 698 N N . HIS A 1 94 ? 0.912 4.188 -18.170 1.00 72.62 94 HIS A N 1
ATOM 699 C CA . HIS A 1 94 ? 0.828 3.302 -19.325 1.00 72.62 94 HIS A CA 1
ATOM 700 C C . HIS A 1 94 ? 0.929 1.822 -18.929 1.00 72.62 94 HIS A C 1
ATOM 702 O O . HIS A 1 94 ? 0.094 1.029 -19.357 1.00 72.62 94 HIS A O 1
ATOM 708 N N . ALA A 1 95 ? 1.864 1.476 -18.039 1.00 78.06 95 ALA A N 1
ATOM 709 C CA . ALA A 1 95 ? 2.001 0.120 -17.509 1.00 78.06 95 ALA A CA 1
ATOM 710 C C . ALA A 1 95 ? 0.739 -0.350 -16.758 1.00 78.06 95 ALA A C 1
ATOM 712 O O . ALA A 1 95 ? 0.303 -1.487 -16.935 1.00 78.06 95 ALA A O 1
ATOM 713 N N . ILE A 1 96 ? 0.104 0.536 -15.977 1.00 78.44 96 ILE A N 1
ATOM 714 C CA . ILE A 1 96 ? -1.174 0.241 -15.308 1.00 78.44 96 ILE A CA 1
ATOM 715 C C . ILE A 1 96 ? -2.262 -0.073 -16.342 1.00 78.44 96 ILE A C 1
ATOM 717 O O . ILE A 1 96 ? -2.972 -1.062 -16.191 1.00 78.44 96 ILE A O 1
ATOM 721 N N . PHE A 1 97 ? -2.396 0.738 -17.397 1.00 71.00 97 PHE A N 1
ATOM 722 C CA . PHE A 1 97 ? -3.411 0.520 -18.436 1.00 71.00 97 PHE A CA 1
ATOM 723 C C . PHE A 1 97 ? -3.167 -0.746 -19.263 1.00 71.00 97 PHE A C 1
ATOM 725 O O . PHE A 1 97 ? -4.124 -1.409 -19.664 1.00 71.00 97 PHE A O 1
ATOM 732 N N . GLU A 1 98 ? -1.908 -1.092 -19.532 1.00 72.06 98 GLU A N 1
ATOM 733 C CA . GLU A 1 98 ? -1.568 -2.320 -20.249 1.00 72.06 98 GLU A CA 1
ATOM 734 C C . GLU A 1 98 ? -1.906 -3.566 -19.418 1.00 72.06 98 GLU A C 1
ATOM 736 O O . GLU A 1 98 ? -2.537 -4.491 -19.936 1.00 72.06 98 GLU A O 1
ATOM 741 N N . GLY A 1 99 ? -1.581 -3.554 -18.120 1.00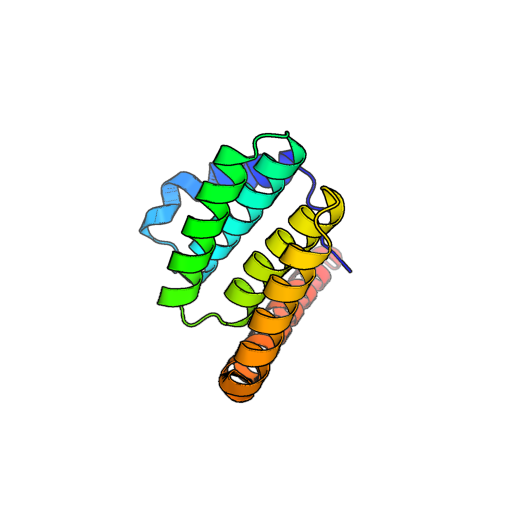 69.81 99 GLY A N 1
ATOM 742 C CA . GLY A 1 99 ? -1.998 -4.598 -17.179 1.00 69.81 99 GLY A CA 1
ATOM 743 C C . GLY A 1 99 ? -3.521 -4.683 -17.044 1.00 69.81 99 GLY A C 1
ATOM 744 O O . GLY A 1 99 ? -4.098 -5.760 -17.158 1.00 69.81 99 GLY A O 1
ATOM 745 N N . TRP A 1 100 ? -4.199 -3.535 -16.942 1.00 62.91 100 TRP A N 1
ATOM 746 C CA . TRP A 1 100 ? -5.663 -3.444 -16.865 1.00 62.91 100 TRP A CA 1
ATOM 747 C C . TRP A 1 100 ? -6.376 -4.099 -18.054 1.00 62.91 100 TRP A C 1
ATOM 749 O O . TRP A 1 100 ? -7.441 -4.692 -17.891 1.00 62.91 100 TRP A O 1
ATOM 759 N N . ARG A 1 101 ? -5.781 -4.038 -19.252 1.00 60.06 101 ARG A N 1
ATOM 760 C CA . ARG A 1 101 ? -6.314 -4.705 -20.448 1.00 60.06 101 ARG A CA 1
ATOM 761 C C . ARG A 1 101 ? -6.190 -6.232 -20.374 1.00 60.06 101 ARG A C 1
ATOM 763 O O . ARG A 1 101 ? -7.034 -6.914 -20.946 1.00 60.06 101 ARG A O 1
ATOM 770 N N . ARG A 1 102 ? -5.174 -6.769 -19.687 1.00 62.84 102 ARG A N 1
ATOM 771 C CA . ARG A 1 102 ? -5.011 -8.221 -19.481 1.00 6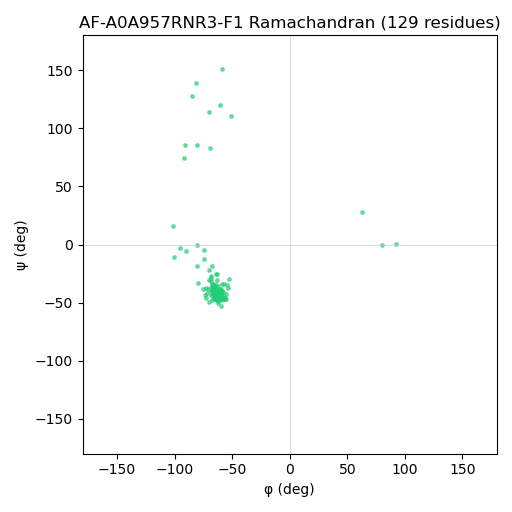2.84 102 ARG A CA 1
ATOM 772 C C . ARG A 1 102 ? -5.905 -8.761 -18.362 1.00 62.84 102 ARG A C 1
ATOM 774 O O . ARG A 1 102 ? -6.420 -9.865 -18.500 1.00 62.84 102 ARG A O 1
ATOM 781 N N . ASP A 1 103 ? -6.159 -7.969 -17.321 1.00 63.75 103 ASP A N 1
ATOM 782 C CA . ASP A 1 103 ? -6.767 -8.450 -16.069 1.00 63.75 103 ASP A CA 1
ATOM 783 C C . ASP A 1 103 ? -8.272 -8.138 -15.917 1.00 63.75 103 ASP A C 1
ATOM 785 O O . ASP A 1 103 ? -8.824 -8.240 -14.817 1.00 63.75 103 ASP A O 1
ATOM 789 N N . GLN A 1 104 ? -8.975 -7.773 -17.000 1.00 60.03 104 GLN A N 1
ATOM 790 C CA . GLN A 1 104 ? -10.383 -7.327 -16.949 1.00 60.03 104 GLN A CA 1
ATOM 791 C C . GLN A 1 104 ? -11.344 -8.296 -16.219 1.00 60.03 104 GLN A C 1
ATOM 793 O O . GLN A 1 104 ? -12.313 -7.853 -15.593 1.00 60.03 104 GLN A O 1
ATOM 798 N N . LEU A 1 105 ? -11.066 -9.605 -16.233 1.00 54.91 105 LEU A N 1
ATOM 799 C CA . LEU A 1 105 ? -11.875 -10.622 -15.544 1.00 54.91 105 LEU A CA 1
ATOM 800 C C . LEU A 1 105 ? -11.745 -10.558 -14.010 1.00 54.91 105 LEU A C 1
ATOM 802 O O . LEU A 1 105 ? -12.745 -10.695 -13.305 1.00 54.91 105 LEU A O 1
ATOM 806 N N . TYR A 1 106 ? -10.547 -10.292 -13.483 1.00 58.22 106 TYR A N 1
ATOM 807 C CA . TYR A 1 106 ? -10.299 -10.197 -12.038 1.00 58.22 106 TYR A CA 1
ATOM 808 C C . TYR A 1 106 ? -10.888 -8.917 -11.446 1.00 58.22 106 TYR A C 1
ATOM 810 O O . TYR A 1 106 ? -11.485 -8.932 -10.373 1.00 58.22 106 TYR A O 1
ATOM 818 N N . LEU A 1 107 ? -10.820 -7.821 -12.200 1.00 57.22 107 LEU A N 1
ATOM 819 C CA . LEU A 1 107 ? -11.387 -6.546 -11.780 1.00 57.22 107 LEU A CA 1
ATOM 820 C C . LEU A 1 107 ? -12.916 -6.571 -11.687 1.00 57.22 107 LEU A C 1
ATOM 822 O O . LEU A 1 107 ? -13.485 -5.934 -10.809 1.00 57.22 107 LEU A O 1
ATOM 826 N N . SER A 1 108 ? -13.582 -7.311 -12.576 1.00 56.38 108 SER A N 1
ATOM 827 C CA . SER A 1 108 ? -15.041 -7.474 -12.542 1.00 56.38 108 SER A CA 1
ATOM 828 C C . SER A 1 108 ? -15.484 -8.131 -11.232 1.00 56.38 108 SER A C 1
ATOM 830 O O . SER A 1 108 ? -16.408 -7.654 -10.576 1.00 56.38 108 SER A O 1
ATOM 832 N N . ARG A 1 109 ? -14.760 -9.172 -10.800 1.00 55.00 109 ARG A N 1
ATOM 833 C CA . ARG A 1 109 ? -14.954 -9.820 -9.497 1.00 55.00 109 ARG A CA 1
ATOM 834 C C . ARG A 1 109 ? -14.685 -8.853 -8.341 1.00 55.00 109 ARG A C 1
ATOM 836 O O . ARG A 1 109 ? -15.503 -8.770 -7.431 1.00 55.00 109 ARG A O 1
ATOM 843 N N . ASP A 1 110 ? -13.581 -8.114 -8.378 1.00 62.19 110 ASP A N 1
ATOM 844 C CA . ASP A 1 110 ? -13.205 -7.202 -7.292 1.00 62.19 110 ASP A CA 1
ATOM 845 C C . ASP A 1 110 ? -14.168 -6.005 -7.165 1.00 62.19 110 ASP A C 1
ATOM 847 O O . ASP A 1 110 ? -14.456 -5.559 -6.052 1.00 62.19 110 ASP A O 1
ATOM 851 N N . ILE A 1 111 ? -14.710 -5.505 -8.283 1.00 60.62 111 ILE A N 1
ATOM 852 C CA . ILE A 1 111 ? -15.760 -4.475 -8.300 1.00 60.62 111 ILE A CA 1
ATOM 853 C C . ILE A 1 111 ? -17.040 -5.028 -7.670 1.00 60.62 111 ILE A C 1
ATOM 855 O O . ILE A 1 111 ? -17.620 -4.363 -6.817 1.00 60.62 111 ILE A O 1
ATOM 859 N N . ILE A 1 112 ? -17.454 -6.249 -8.031 1.00 54.94 112 ILE A N 1
ATOM 860 C CA . ILE A 1 112 ? -18.626 -6.905 -7.432 1.00 54.94 112 ILE A CA 1
ATOM 861 C C . ILE A 1 112 ? -18.432 -7.070 -5.920 1.00 54.94 112 ILE A C 1
ATOM 863 O O . ILE A 1 112 ? -19.304 -6.675 -5.154 1.00 54.94 112 ILE A O 1
ATOM 867 N N . MET A 1 113 ? -17.276 -7.567 -5.472 1.00 55.31 113 MET A N 1
ATOM 868 C CA . MET A 1 113 ? -16.992 -7.729 -4.041 1.00 55.31 113 MET A CA 1
ATOM 869 C C . MET A 1 113 ? -16.953 -6.389 -3.295 1.00 55.31 113 MET A C 1
ATOM 871 O O . MET A 1 113 ? -17.481 -6.287 -2.193 1.00 55.31 113 MET A O 1
ATOM 875 N N . SER A 1 114 ? -16.384 -5.343 -3.900 1.00 57.31 114 SER A N 1
ATOM 876 C CA . SER A 1 114 ? -16.358 -4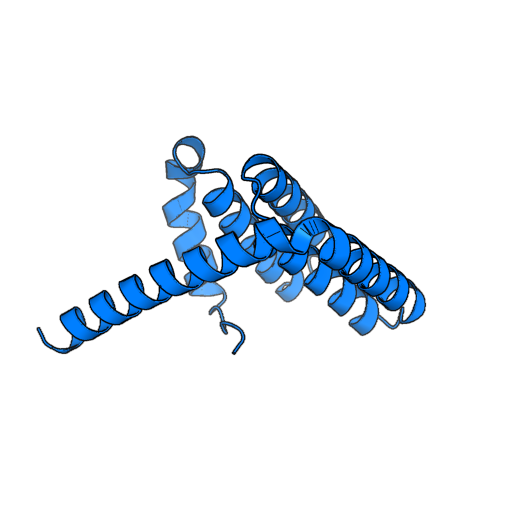.001 -3.301 1.00 57.31 114 SER A CA 1
ATOM 877 C C . SER A 1 114 ? -17.760 -3.394 -3.190 1.00 57.31 114 SER A C 1
ATOM 879 O O . SER A 1 114 ? -18.058 -2.734 -2.199 1.00 57.31 114 SER A O 1
ATOM 881 N N . LEU A 1 115 ? -18.633 -3.633 -4.176 1.00 52.19 115 LEU A N 1
ATOM 882 C CA . LEU A 1 115 ? -20.036 -3.213 -4.130 1.00 52.19 115 LEU A CA 1
ATOM 883 C C . LEU A 1 115 ? -20.822 -3.970 -3.053 1.00 52.19 115 LEU A C 1
ATOM 885 O O . LEU A 1 115 ? -21.605 -3.347 -2.345 1.00 52.19 115 LEU A O 1
ATOM 889 N N . VAL A 1 116 ? -20.587 -5.277 -2.892 1.00 52.81 116 VAL A N 1
ATOM 890 C CA . VAL A 1 116 ? -21.211 -6.090 -1.833 1.00 52.81 116 VAL A CA 1
ATOM 891 C C . VAL A 1 116 ? -20.803 -5.581 -0.450 1.00 52.81 116 VAL A C 1
ATOM 893 O O . VAL A 1 116 ? -21.668 -5.262 0.356 1.00 52.81 116 VAL A O 1
ATOM 896 N N . VAL A 1 117 ? -19.504 -5.389 -0.204 1.00 56.56 117 VAL A N 1
ATOM 897 C CA . VAL A 1 117 ? -19.003 -4.886 1.089 1.00 56.56 117 VAL A CA 1
ATOM 898 C C . VAL A 1 117 ? -19.475 -3.452 1.371 1.00 56.56 117 VAL A C 1
ATOM 900 O O . VAL A 1 117 ? -19.752 -3.101 2.517 1.00 56.56 117 VAL A O 1
ATOM 903 N N . ALA A 1 118 ? -19.581 -2.600 0.347 1.00 51.84 118 ALA A N 1
ATOM 904 C CA . ALA A 1 118 ? -20.126 -1.252 0.504 1.00 51.84 118 ALA A CA 1
ATOM 905 C C . ALA A 1 118 ? -21.631 -1.269 0.824 1.00 51.84 118 ALA A C 1
ATOM 907 O O . ALA A 1 118 ? -22.074 -0.502 1.676 1.00 51.84 118 ALA A O 1
ATOM 908 N N . ALA A 1 119 ? -22.404 -2.156 0.189 1.00 44.59 119 ALA A N 1
ATOM 909 C CA . ALA A 1 119 ? -23.826 -2.333 0.475 1.00 44.59 119 ALA A CA 1
ATOM 910 C C . ALA A 1 119 ? -24.059 -2.879 1.893 1.00 44.59 119 ALA A C 1
ATOM 912 O O . ALA A 1 119 ? -24.935 -2.386 2.597 1.00 44.59 119 ALA A O 1
ATOM 913 N N . GLU A 1 120 ? -23.242 -3.837 2.338 1.00 49.25 120 GLU A N 1
ATOM 914 C CA . GLU A 1 120 ? -23.284 -4.373 3.704 1.00 49.25 120 GLU A CA 1
ATOM 915 C C . GLU A 1 120 ? -22.953 -3.300 4.749 1.00 49.25 120 GLU A C 1
ATOM 917 O O . GLU A 1 120 ? -23.667 -3.169 5.740 1.00 49.25 120 GLU A O 1
ATOM 922 N N . ASN A 1 121 ? -21.923 -2.479 4.514 1.00 52.19 121 ASN A N 1
ATOM 923 C CA . ASN A 1 121 ? -21.593 -1.374 5.418 1.00 52.19 121 ASN A CA 1
ATOM 924 C C . ASN A 1 121 ? -22.680 -0.291 5.447 1.00 52.19 121 ASN A C 1
ATOM 926 O O . ASN A 1 121 ? -22.990 0.208 6.523 1.00 52.19 121 ASN A O 1
ATOM 930 N N . SER A 1 122 ? -23.284 0.043 4.301 1.00 49.72 122 SER A N 1
ATOM 931 C CA . SER A 1 122 ? -24.391 1.009 4.238 1.00 49.72 122 SER A CA 1
ATOM 932 C C . SER A 1 122 ? -25.616 0.501 4.997 1.00 49.72 122 SER A C 1
ATOM 934 O O . SER A 1 122 ? -26.191 1.235 5.788 1.00 49.72 122 SER A O 1
ATOM 936 N N . TYR A 1 123 ? -25.975 -0.774 4.817 1.00 40.28 123 TYR A N 1
ATOM 937 C CA . TYR A 1 123 ? -27.087 -1.400 5.533 1.00 40.28 123 TYR A CA 1
ATOM 938 C C . TYR A 1 123 ? -26.870 -1.404 7.053 1.00 40.28 123 TYR A C 1
ATOM 940 O O . TYR A 1 123 ? -27.791 -1.126 7.818 1.00 40.28 123 TYR A O 1
ATOM 948 N N . LEU A 1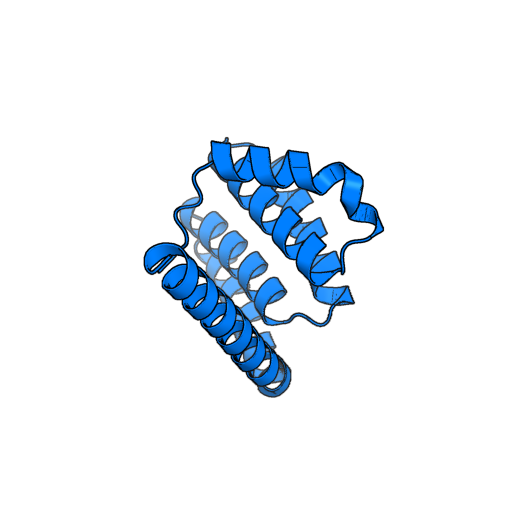 124 ? -25.645 -1.697 7.499 1.00 40.22 124 LEU A N 1
ATOM 949 C CA . LEU A 1 124 ? -25.296 -1.683 8.920 1.00 40.22 124 LEU A CA 1
ATOM 950 C C . LEU A 1 124 ? -25.298 -0.266 9.508 1.00 40.22 124 LEU A C 1
ATOM 952 O O . LEU A 1 124 ? -25.715 -0.096 10.650 1.00 40.22 124 LEU A O 1
ATOM 956 N N . GLN A 1 125 ? -24.863 0.741 8.750 1.00 48.28 125 GLN A N 1
ATOM 957 C CA . GLN A 1 125 ? -24.933 2.141 9.178 1.00 48.28 125 GLN A CA 1
ATOM 958 C C . GLN A 1 125 ? -26.381 2.620 9.305 1.00 48.28 125 GLN A C 1
ATOM 960 O O . GLN A 1 125 ? -26.744 3.141 10.357 1.00 48.28 125 GLN A O 1
ATOM 965 N N . ASP A 1 126 ? -27.226 2.344 8.308 1.00 58.25 126 ASP A N 1
ATOM 966 C CA . ASP A 1 126 ? -28.650 2.698 8.344 1.00 58.25 126 ASP A CA 1
ATOM 967 C C . ASP A 1 126 ? -29.373 2.028 9.528 1.00 58.25 126 ASP A C 1
ATOM 969 O O . ASP A 1 126 ? -30.212 2.643 10.184 1.00 58.25 126 ASP A O 1
ATOM 973 N N . ALA A 1 127 ? -29.027 0.775 9.845 1.00 50.28 127 ALA A N 1
ATOM 974 C CA . ALA A 1 127 ? -29.597 0.049 10.979 1.00 50.28 127 ALA A CA 1
ATOM 975 C C . ALA A 1 127 ? -29.175 0.621 12.345 1.00 50.28 127 ALA A C 1
ATOM 977 O O . ALA A 1 127 ? -29.950 0.547 13.296 1.00 50.28 127 ALA A O 1
ATOM 978 N N . ILE A 1 128 ? -27.967 1.183 12.453 1.00 50.56 128 ILE A N 1
ATOM 979 C CA . ILE A 1 128 ? -27.480 1.852 13.670 1.00 50.56 128 ILE A CA 1
ATOM 980 C C . ILE A 1 128 ? -28.129 3.230 13.831 1.00 50.56 128 ILE A C 1
ATOM 982 O O . ILE A 1 128 ? -28.464 3.611 14.945 1.00 50.56 128 ILE A O 1
ATOM 986 N N . GLU A 1 129 ? -28.325 3.973 12.740 1.00 58.94 129 GLU A N 1
ATOM 987 C CA . GLU A 1 129 ? -28.966 5.296 12.777 1.00 58.94 129 GLU A CA 1
ATOM 988 C C . GLU A 1 129 ? -30.472 5.229 13.089 1.00 58.94 129 GLU A C 1
ATOM 990 O O . GLU A 1 129 ? -31.054 6.213 13.545 1.00 58.94 129 GLU A O 1
ATOM 995 N N . GLN A 1 130 ? -31.106 4.077 12.855 1.00 66.31 130 GLN A N 1
ATOM 996 C CA . GLN A 1 130 ? -32.526 3.833 13.135 1.00 66.31 130 GLN A CA 1
ATOM 997 C C . GLN A 1 130 ? -32.805 3.171 14.499 1.00 66.31 130 GLN A C 1
ATOM 999 O O . GLN A 1 130 ? -33.979 2.972 14.828 1.00 66.31 130 GLN A O 1
ATOM 1004 N N . ALA A 1 131 ? -31.773 2.820 15.275 1.00 52.22 131 ALA A N 1
ATOM 1005 C CA . ALA A 1 131 ? -31.870 2.183 16.595 1.00 52.22 131 ALA A CA 1
ATOM 1006 C C . ALA A 1 131 ? -31.713 3.192 17.744 1.00 52.22 131 ALA A C 1
ATOM 1008 O O . ALA A 1 131 ? -32.417 3.015 18.767 1.00 52.22 131 ALA A O 1
#

Solvent-accessible surface area (backbone atoms only — not comparable to full-atom values): 7016 Å² total; per-residue (Å²): 136,77,82,82,69,53,68,66,60,52,51,50,53,52,59,70,44,53,87,47,52,91,77,51,55,42,52,59,52,13,50,54,23,45,51,50,14,51,54,26,45,74,72,64,38,58,68,57,16,49,54,23,41,53,51,15,40,54,23,10,59,75,53,67,36,55,60,58,39,52,51,51,54,49,51,54,23,50,52,37,36,74,72,67,39,53,68,64,15,49,54,46,50,49,54,51,54,57,50,50,70,75,44,54,72,57,41,54,53,49,51,51,52,50,50,51,55,49,50,52,53,50,54,54,49,55,56,59,77,74,106

Foldseek 3Di:
DDPPPPLVVLVVVLVVCVVVLVVDQLQVQLVNLCSQLVSCVVVVNNVSNVVSLVSNCVSCVVVVPLVSVLVSLLVVLVVCVVVVNPVVSVVSVVVSVVVCVVCVVSVVVNVVVVVVVVVVVVVVVVVVVVD

Secondary structure (DSSP, 8-state):
------HHHHHHHHHHHGGGGGGS-HHHHHHHHHHHHHHHHHTT-HHHHHHHHHHHHHHHHHHT-HHHHHHHHHHHHHHHHHTT-HHHHHHHHHHHHHHHHH-HHHHHHHHHHHHHHHHHHHHHHHHHHT-

Mean predicted aligned error: 8.92 Å

Radius of gyration: 16.12 Å; Cα contacts (8 Å, |Δi|>4): 94; chains: 1; bounding box: 44×31×38 Å